Protein AF-A0A936GBT4-F1 (afdb_monomer)

pLDDT: mean 72.71, std 22.61, range [39.03, 97.56]

Radius of gyration: 13.4 Å; Cα contacts (8 Å, |Δi|>4): 61; chains: 1; bounding box: 29×29×30 Å

Nearest PDB structures (foldseek):
  6bi4-assembly2_B  TM=7.408E-01  e=8.130E-03  Bacillus anthracis str. Ames
  7tav-assembly1_A  TM=6.413E-01  e=2.214E+00  Listeria monocytogenes
  5fhk-assembly1_B  TM=5.157E-01  e=1.803E+00  Vibrio vulnificus
  8bfy-assembly1_A  TM=3.868E-01  e=6.466E-01  Streptomyces scabiei
  5f7v-assembly1_A  TM=4.793E-01  e=2.538E+00  Listeria monocytogenes EGD-e

Secondary structure (DSSP, 8-state):
--EEEEESTTSHHHHHHHHHHHHH-TT-EEEEE----SSSSS-HHHHHHHTS--THHHHHHHHTT--

Structure (mmCIF, N/CA/C/O backbone):
data_AF-A0A936GBT4-F1
#
_entry.id   AF-A0A936GBT4-F1
#
loop_
_atom_site.group_PDB
_atom_site.id
_atom_site.type_symbol
_atom_site.label_atom_id
_atom_site.label_alt_id
_atom_site.label_comp_id
_atom_site.label_asym_id
_atom_site.label_entity_id
_atom_site.label_seq_id
_atom_site.pdbx_PDB_ins_code
_atom_site.Cartn_x
_atom_site.Cartn_y
_atom_site.Cartn_z
_atom_site.occupancy
_atom_site.B_iso_or_equiv
_atom_site.auth_seq_id
_atom_site.auth_comp_id
_atom_site.auth_asym_id
_atom_site.auth_atom_id
_atom_site.pdbx_PDB_model_num
ATOM 1 N N . MET A 1 1 ? -13.332 -10.535 10.438 1.00 78.31 1 MET A N 1
ATOM 2 C CA . MET A 1 1 ? -12.130 -9.897 9.859 1.00 78.31 1 MET A CA 1
ATOM 3 C C . MET A 1 1 ? -12.093 -10.221 8.381 1.00 78.31 1 MET A C 1
ATOM 5 O O . MET A 1 1 ? -12.269 -11.385 8.040 1.00 78.31 1 MET A O 1
ATOM 9 N N . LYS A 1 2 ? -11.945 -9.210 7.524 1.00 90.81 2 LYS A N 1
ATOM 10 C CA . LYS A 1 2 ? -11.930 -9.374 6.068 1.00 90.81 2 LYS A CA 1
ATOM 11 C C . LYS A 1 2 ? -10.487 -9.311 5.572 1.00 90.81 2 LYS A C 1
ATOM 13 O O . LYS A 1 2 ? -9.747 -8.416 5.973 1.00 90.81 2 LYS A O 1
ATOM 18 N N . ASN A 1 3 ? -10.107 -10.256 4.717 1.00 96.25 3 ASN A N 1
ATOM 19 C CA . ASN A 1 3 ? -8.780 -10.313 4.108 1.00 96.25 3 ASN A CA 1
ATOM 20 C C . ASN A 1 3 ? -8.904 -9.929 2.632 1.00 96.25 3 ASN A C 1
ATOM 22 O O . ASN A 1 3 ? -9.724 -10.504 1.916 1.00 96.25 3 ASN A O 1
ATOM 26 N N . VAL A 1 4 ? -8.111 -8.956 2.186 1.00 96.62 4 VAL A N 1
ATOM 27 C CA . VAL A 1 4 ? -8.131 -8.437 0.815 1.00 96.62 4 VAL A CA 1
ATOM 28 C C . VAL A 1 4 ? -6.739 -8.556 0.214 1.00 96.62 4 VAL A C 1
ATOM 30 O O . VAL A 1 4 ? -5.771 -8.036 0.762 1.00 96.62 4 V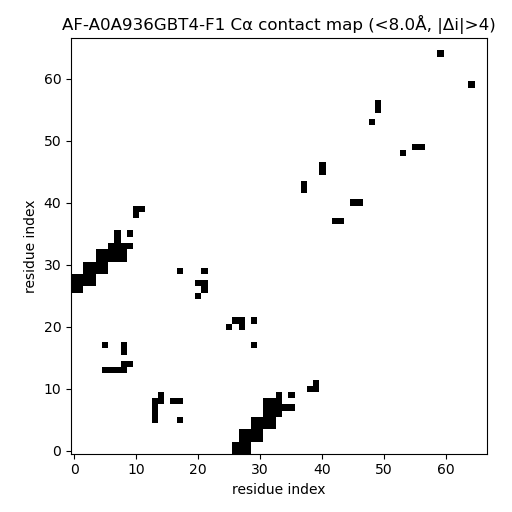AL A O 1
ATOM 33 N N . MET A 1 5 ? -6.646 -9.221 -0.933 1.00 97.25 5 MET A N 1
ATOM 34 C CA . MET A 1 5 ? -5.424 -9.268 -1.725 1.00 97.25 5 MET A CA 1
ATOM 35 C C . MET A 1 5 ? -5.492 -8.204 -2.818 1.00 97.25 5 MET A C 1
ATOM 37 O O . MET A 1 5 ? -6.456 -8.157 -3.581 1.00 97.25 5 MET A O 1
ATOM 41 N N . VAL A 1 6 ? -4.477 -7.350 -2.888 1.00 94.38 6 VAL A N 1
ATOM 42 C CA . VAL A 1 6 ? -4.360 -6.306 -3.907 1.00 94.38 6 VAL A CA 1
ATOM 43 C C . VAL A 1 6 ? -3.173 -6.635 -4.789 1.00 94.38 6 VAL A C 1
ATOM 45 O O . VAL A 1 6 ? -2.057 -6.755 -4.297 1.00 94.38 6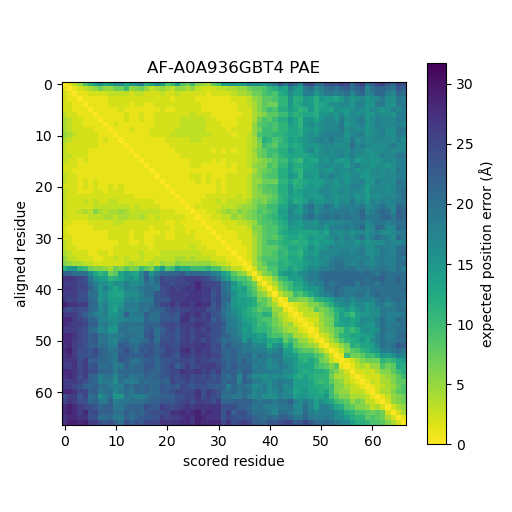 VAL A O 1
ATOM 48 N N . THR A 1 7 ? -3.408 -6.772 -6.090 1.00 95.62 7 THR A N 1
ATOM 49 C CA . THR A 1 7 ? -2.339 -6.913 -7.080 1.00 95.62 7 THR A CA 1
ATOM 50 C C . THR A 1 7 ? -1.974 -5.551 -7.657 1.00 95.62 7 THR A C 1
ATOM 52 O O . THR A 1 7 ? -2.874 -4.771 -7.970 1.00 95.62 7 THR A O 1
ATOM 55 N N . GLY A 1 8 ? -0.686 -5.258 -7.845 1.00 89.44 8 GLY A N 1
ATOM 56 C CA . GLY A 1 8 ? -0.271 -3.961 -8.401 1.00 89.44 8 GLY A CA 1
ATOM 57 C C . GLY A 1 8 ? -0.427 -2.790 -7.413 1.00 89.44 8 GLY A C 1
ATOM 58 O O . GLY A 1 8 ? -0.615 -1.641 -7.824 1.00 89.44 8 GLY A O 1
ATOM 59 N N . GLY A 1 9 ? -0.417 -3.070 -6.103 1.00 92.81 9 GLY A N 1
ATOM 60 C CA . GLY A 1 9 ? -0.636 -2.084 -5.044 1.00 92.81 9 GLY A CA 1
ATOM 61 C C . GLY A 1 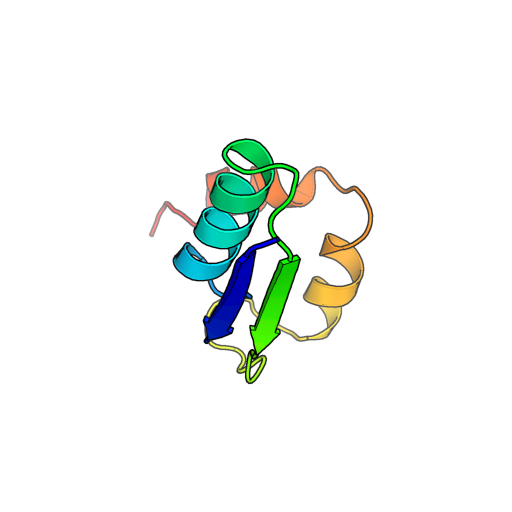9 ? 0.484 -1.056 -4.859 1.00 92.81 9 GLY A C 1
ATOM 62 O O . GLY A 1 9 ? 0.296 -0.097 -4.118 1.00 92.81 9 GLY A O 1
ATOM 63 N N . ALA A 1 10 ? 1.635 -1.214 -5.514 1.00 89.56 10 ALA A N 1
ATOM 64 C CA . ALA A 1 10 ? 2.696 -0.206 -5.563 1.00 89.56 10 ALA A CA 1
ATOM 65 C C . ALA A 1 10 ? 2.516 0.796 -6.721 1.00 89.56 10 ALA A C 1
ATOM 67 O O . ALA A 1 10 ? 3.201 1.817 -6.757 1.00 89.56 10 ALA A O 1
ATOM 68 N N . GLY A 1 11 ? 1.589 0.545 -7.654 1.00 85.62 11 GLY A N 1
ATOM 69 C CA . GLY A 1 11 ? 1.233 1.493 -8.714 1.00 85.62 11 GLY A CA 1
ATOM 70 C C . GLY A 1 11 ? 0.391 2.675 -8.213 1.00 85.62 11 GLY A C 1
ATOM 71 O O . GLY A 1 11 ? -0.112 2.674 -7.086 1.00 85.62 11 GLY A O 1
ATOM 72 N N . PHE A 1 12 ? 0.176 3.686 -9.064 1.00 86.25 12 PHE A N 1
ATOM 73 C CA . PHE A 1 12 ? -0.592 4.890 -8.709 1.00 86.25 12 PHE A CA 1
ATOM 74 C C . PHE A 1 12 ? -1.996 4.595 -8.153 1.00 86.25 12 PHE A C 1
ATOM 76 O O . PHE A 1 12 ? -2.359 5.086 -7.084 1.00 86.25 12 PHE A O 1
ATOM 83 N N . ILE A 1 13 ? -2.783 3.769 -8.848 1.00 92.31 13 ILE A N 1
ATOM 84 C CA . ILE A 1 13 ? -4.154 3.442 -8.423 1.00 92.31 13 ILE A CA 1
ATOM 85 C C . ILE A 1 13 ? -4.130 2.491 -7.225 1.00 92.31 13 ILE A C 1
ATOM 87 O O . ILE A 1 13 ? -4.828 2.722 -6.239 1.00 92.31 13 ILE A O 1
ATOM 91 N N . GLY A 1 14 ? -3.302 1.447 -7.295 1.00 92.12 14 GLY A N 1
ATOM 92 C CA . GLY A 1 14 ? -3.228 0.415 -6.265 1.00 92.12 14 GLY A CA 1
ATOM 93 C C . GLY A 1 14 ? -2.824 0.969 -4.897 1.00 92.12 14 GLY A C 1
ATOM 94 O O . GLY A 1 14 ? -3.461 0.650 -3.894 1.00 92.12 14 GLY A O 1
ATOM 95 N N . SER A 1 15 ? -1.843 1.872 -4.857 1.00 89.56 15 SER A N 1
ATOM 96 C CA . SER A 1 15 ? -1.381 2.491 -3.608 1.00 89.56 15 SER A CA 1
ATOM 97 C C . SER A 1 15 ? -2.465 3.357 -2.964 1.00 89.56 15 SER A C 1
ATOM 99 O O . SER A 1 15 ? -2.746 3.220 -1.772 1.00 89.56 15 SER A O 1
ATOM 101 N N . ASN A 1 16 ? -3.147 4.195 -3.751 1.00 94.81 16 ASN A N 1
ATOM 102 C CA . ASN A 1 16 ? -4.256 5.013 -3.255 1.00 94.81 16 ASN A CA 1
ATOM 103 C C . ASN A 1 16 ? -5.441 4.159 -2.792 1.00 94.81 16 ASN A C 1
ATOM 105 O O . ASN A 1 16 ? -6.041 4.461 -1.761 1.00 94.81 16 ASN A O 1
ATOM 109 N N . PHE A 1 17 ? -5.753 3.080 -3.512 1.00 96.31 17 PHE A N 1
ATOM 110 C CA . PHE A 1 17 ? -6.802 2.143 -3.123 1.00 96.31 17 PHE A CA 1
ATOM 111 C C . PHE A 1 17 ? -6.508 1.498 -1.764 1.00 96.31 17 PHE A C 1
ATOM 113 O O . PHE A 1 17 ? -7.371 1.521 -0.889 1.00 96.31 17 PHE A O 1
ATOM 120 N N . ILE A 1 18 ? -5.283 1.004 -1.544 1.00 95.62 18 ILE A N 1
ATOM 121 C CA . ILE A 1 18 ? -4.869 0.426 -0.254 1.00 95.62 18 ILE A CA 1
ATOM 122 C C . ILE A 1 18 ? -5.000 1.463 0.866 1.00 95.62 18 ILE A C 1
ATOM 124 O O . ILE A 1 18 ? -5.588 1.177 1.909 1.00 95.62 18 ILE A O 1
ATOM 128 N N . HIS A 1 19 ? -4.512 2.688 0.650 1.00 94.62 19 HIS A N 1
ATOM 129 C CA . HIS A 1 19 ? -4.626 3.760 1.641 1.00 94.62 19 HIS A CA 1
ATOM 130 C C . HIS A 1 19 ? -6.076 4.136 1.954 1.00 94.62 19 HIS A C 1
ATOM 132 O O . HIS A 1 19 ? -6.400 4.413 3.108 1.00 94.62 19 HIS A O 1
ATOM 138 N N . HIS A 1 20 ? -6.942 4.177 0.944 1.00 96.94 20 HIS A N 1
ATOM 139 C CA . HIS A 1 20 ? -8.363 4.440 1.131 1.00 96.94 20 HIS A CA 1
ATOM 140 C C . HIS A 1 20 ? -9.036 3.309 1.918 1.00 96.94 20 HIS A C 1
ATOM 142 O O . HIS A 1 20 ? -9.723 3.573 2.902 1.00 96.94 20 HIS A O 1
ATOM 148 N N . LEU A 1 21 ? -8.777 2.056 1.541 1.00 96.19 21 LEU A N 1
ATOM 149 C CA . LEU A 1 21 ? -9.364 0.874 2.167 1.00 96.19 21 LEU A CA 1
ATOM 150 C C . LEU A 1 21 ? -8.989 0.763 3.652 1.00 96.19 21 LEU A C 1
ATOM 152 O O . LEU A 1 21 ? -9.868 0.567 4.483 1.00 96.19 21 LEU A O 1
ATOM 156 N N . LEU A 1 22 ? -7.717 0.985 4.000 1.00 95.44 22 LEU A N 1
ATOM 157 C CA . LEU A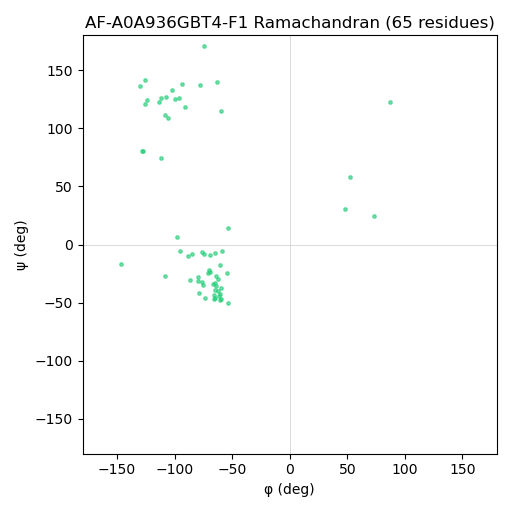 1 22 ? -7.252 0.977 5.395 1.00 95.44 22 LEU A CA 1
ATOM 158 C C . LEU A 1 22 ? -7.878 2.093 6.249 1.00 95.44 22 LEU A C 1
ATOM 160 O O . LEU A 1 22 ? -7.993 1.943 7.463 1.00 95.44 22 LEU A O 1
ATOM 164 N N . LYS A 1 23 ? -8.282 3.217 5.638 1.00 96.50 23 LYS A N 1
ATOM 165 C CA . LYS A 1 23 ? 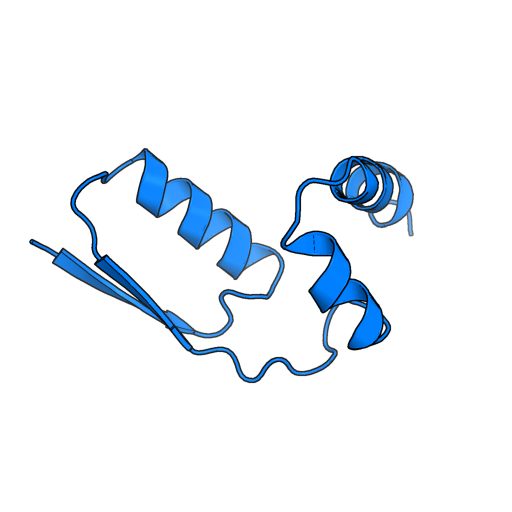-8.987 4.305 6.339 1.00 96.50 23 LYS A CA 1
ATOM 166 C C . LYS A 1 23 ? -10.464 3.993 6.558 1.00 96.50 23 LYS A C 1
ATOM 168 O O . LYS A 1 23 ? -11.001 4.324 7.608 1.00 96.50 23 LYS A O 1
ATOM 173 N N . VAL A 1 24 ? -11.119 3.424 5.549 1.00 97.56 24 VAL A N 1
ATOM 174 C CA . VAL A 1 24 ? -12.567 3.168 5.560 1.00 97.56 24 VAL A CA 1
ATOM 175 C C . VAL A 1 24 ? -12.912 1.910 6.355 1.00 97.56 24 VAL A C 1
ATOM 177 O O . VAL A 1 24 ? -13.964 1.859 6.985 1.00 97.56 24 VAL A O 1
ATOM 180 N N . GLU A 1 25 ? -12.025 0.916 6.374 1.00 96.25 25 GLU A N 1
ATOM 181 C CA . GLU A 1 25 ? -12.238 -0.353 7.069 1.00 96.25 25 GLU A CA 1
ATOM 182 C C . GLU A 1 25 ? -11.037 -0.674 7.986 1.00 96.25 25 GLU A C 1
ATOM 184 O O . GLU A 1 25 ? -10.188 -1.485 7.630 1.00 96.25 25 GLU A O 1
ATOM 189 N N . PRO A 1 26 ? -10.938 -0.083 9.195 1.00 92.75 26 PRO A N 1
ATOM 190 C CA . PRO A 1 26 ? -9.758 -0.215 10.066 1.00 92.75 26 PRO A CA 1
ATOM 191 C C . PRO A 1 26 ? -9.412 -1.647 10.513 1.00 92.75 26 PRO A C 1
ATOM 193 O O . PRO A 1 26 ? -8.308 -1.897 10.986 1.00 92.75 26 PRO A O 1
ATOM 196 N N . GLY A 1 27 ? -10.359 -2.584 10.398 1.00 94.19 27 GLY A N 1
ATOM 197 C CA . GLY A 1 27 ? -10.176 -4.001 10.733 1.00 94.19 27 GLY A CA 1
ATOM 198 C C . GLY A 1 27 ? -9.861 -4.904 9.535 1.00 94.19 27 GLY A C 1
ATOM 199 O O . GLY A 1 27 ? -9.875 -6.131 9.684 1.00 94.19 27 GLY A O 1
ATOM 200 N N . VAL A 1 28 ? -9.648 -4.330 8.347 1.00 96.75 28 VAL A N 1
ATOM 201 C CA . VAL A 1 28 ? -9.289 -5.080 7.139 1.00 96.75 28 VAL A CA 1
ATOM 202 C C . VAL A 1 28 ? -7.811 -5.458 7.171 1.00 96.75 28 VAL A C 1
ATOM 204 O O . VAL A 1 28 ? -6.951 -4.649 7.514 1.00 96.75 28 VAL A O 1
ATOM 207 N N . GLN A 1 29 ? -7.498 -6.689 6.780 1.00 97.12 29 GLN A N 1
ATOM 208 C CA . GLN A 1 29 ? -6.121 -7.092 6.513 1.00 97.12 29 GLN A CA 1
ATOM 209 C C . GLN A 1 29 ? -5.875 -7.051 5.012 1.00 97.12 29 GLN A C 1
ATOM 211 O O . GLN A 1 29 ? -6.603 -7.678 4.239 1.00 97.12 29 GLN A O 1
ATOM 216 N N . VAL A 1 30 ? -4.848 -6.312 4.600 1.00 96.31 30 VAL A N 1
ATOM 217 C CA . VAL A 1 30 ? -4.494 -6.141 3.190 1.00 96.31 30 VAL A CA 1
ATOM 218 C C . VAL A 1 30 ? -3.171 -6.834 2.905 1.00 96.31 30 VAL A C 1
ATOM 220 O O . VAL A 1 30 ? -2.163 -6.546 3.546 1.00 96.31 30 VAL A O 1
ATOM 223 N N . ILE A 1 31 ? -3.171 -7.714 1.909 1.00 96.94 31 ILE A N 1
ATOM 224 C CA . ILE A 1 31 ? -1.971 -8.349 1.366 1.00 96.94 31 ILE A CA 1
ATOM 225 C C . ILE A 1 31 ? -1.720 -7.737 -0.010 1.00 96.94 31 ILE A C 1
ATOM 227 O O . ILE A 1 31 ? -2.499 -7.948 -0.936 1.00 96.94 31 ILE A O 1
ATOM 231 N N . ASN A 1 32 ? -0.644 -6.964 -0.150 1.00 94.94 32 ASN A N 1
ATOM 232 C CA . ASN A 1 32 ? -0.244 -6.401 -1.437 1.00 94.94 32 ASN A CA 1
ATOM 233 C C . ASN A 1 32 ? 0.728 -7.351 -2.155 1.00 94.94 32 ASN A C 1
ATOM 235 O O . ASN A 1 32 ? 1.825 -7.590 -1.653 1.00 94.94 32 ASN A O 1
ATOM 239 N N . LEU A 1 33 ? 0.342 -7.853 -3.328 1.00 92.69 33 LEU A N 1
ATOM 240 C CA . LEU A 1 33 ? 1.213 -8.584 -4.242 1.00 92.69 33 LEU A CA 1
ATOM 241 C C . LEU A 1 33 ? 1.561 -7.684 -5.428 1.00 92.69 33 LEU A C 1
ATOM 243 O O . LEU A 1 33 ? 0.736 -7.422 -6.300 1.00 92.69 33 LEU A O 1
ATOM 247 N N . ASP A 1 34 ? 2.804 -7.232 -5.490 1.00 91.19 34 ASP A N 1
ATOM 248 C CA . ASP A 1 34 ? 3.269 -6.374 -6.570 1.00 91.19 34 ASP A CA 1
ATOM 249 C C . ASP A 1 34 ? 4.564 -6.929 -7.157 1.00 91.19 34 ASP A C 1
ATOM 251 O O . ASP A 1 34 ? 5.453 -7.363 -6.425 1.00 91.19 34 ASP A O 1
ATOM 255 N N . ALA A 1 35 ? 4.660 -6.927 -8.485 1.00 87.62 35 ALA A N 1
ATOM 256 C CA . ALA A 1 35 ? 5.855 -7.371 -9.194 1.00 87.62 35 ALA A CA 1
ATOM 257 C C . ALA A 1 35 ? 7.004 -6.348 -9.104 1.00 87.62 35 ALA A C 1
ATOM 259 O O . ALA A 1 35 ? 8.108 -6.629 -9.563 1.00 87.62 35 ALA A O 1
ATOM 260 N N . LEU A 1 36 ? 6.736 -5.155 -8.555 1.00 81.69 36 LEU A N 1
ATOM 261 C CA . LEU A 1 36 ? 7.644 -4.014 -8.432 1.00 81.69 36 LEU A CA 1
ATOM 262 C C . LEU A 1 36 ? 8.365 -3.705 -9.743 1.00 81.69 36 LEU A C 1
ATOM 264 O O . LEU A 1 36 ? 9.497 -3.218 -9.767 1.00 81.69 36 LEU A O 1
ATOM 268 N N . THR A 1 37 ? 7.697 -3.992 -10.860 1.00 74.31 37 THR A N 1
ATOM 269 C CA . THR A 1 37 ? 8.191 -3.614 -12.173 1.00 74.31 37 THR A CA 1
ATOM 270 C C . THR A 1 37 ? 8.240 -2.096 -12.225 1.00 74.31 37 THR A C 1
ATOM 272 O O . THR A 1 37 ? 7.323 -1.436 -11.739 1.00 74.31 37 THR A O 1
ATOM 275 N N . TYR A 1 38 ? 9.297 -1.565 -12.836 1.00 58.84 38 TYR A N 1
ATOM 276 C CA . TYR A 1 38 ? 9.673 -0.150 -13.001 1.00 58.84 38 TYR A CA 1
ATOM 277 C C . TYR A 1 38 ? 8.594 0.769 -13.629 1.00 58.84 38 TYR A C 1
ATOM 279 O O . TYR A 1 38 ? 8.877 1.871 -14.077 1.00 58.84 38 TYR A O 1
ATOM 287 N N . GLY A 1 39 ? 7.341 0.343 -13.717 1.00 56.91 39 GLY A N 1
ATOM 288 C CA . GLY A 1 39 ? 6.328 0.915 -14.587 1.00 56.91 39 GLY A CA 1
ATOM 289 C C . GLY A 1 39 ? 5.894 2.350 -14.294 1.00 56.91 39 GLY A C 1
ATOM 290 O O . GLY A 1 39 ? 5.152 2.869 -15.118 1.00 56.91 39 GLY A O 1
ATOM 291 N N . GLN A 1 40 ? 6.306 3.006 -13.195 1.00 53.97 40 GLN A N 1
ATOM 292 C CA . GLN A 1 40 ? 5.937 4.417 -12.939 1.00 53.97 40 GLN A CA 1
ATOM 293 C C . GLN A 1 40 ? 6.972 5.290 -12.208 1.00 53.97 40 GLN A C 1
ATOM 295 O O . GLN A 1 40 ? 6.873 6.513 -12.286 1.00 53.97 40 GLN A O 1
ATOM 300 N N . PHE A 1 41 ? 7.986 4.729 -11.543 1.00 49.03 41 PHE A N 1
ATOM 301 C CA . PHE A 1 41 ? 9.028 5.532 -10.897 1.00 49.03 41 PHE A CA 1
ATOM 302 C C . PHE A 1 41 ? 10.395 5.098 -11.377 1.00 49.03 41 PHE A C 1
ATOM 304 O O . PHE A 1 41 ? 10.791 3.937 -11.253 1.00 49.03 41 PHE A O 1
ATOM 311 N N . GLY A 1 42 ? 11.097 6.064 -11.956 1.00 51.38 42 GLY A N 1
ATOM 312 C CA . GLY A 1 42 ? 12.456 5.874 -12.381 1.00 51.38 42 GLY A CA 1
ATOM 313 C C . GLY A 1 42 ? 13.324 5.496 -11.187 1.00 51.38 42 GLY A C 1
ATOM 314 O O . GLY A 1 42 ? 13.544 6.313 -10.313 1.00 51.38 42 GLY A O 1
ATOM 315 N N . LYS A 1 43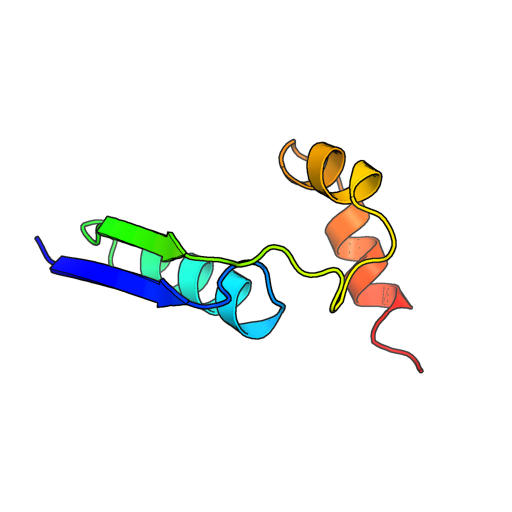 ? 13.855 4.277 -11.204 1.00 49.84 43 LYS A N 1
ATOM 316 C CA . LYS A 1 43 ? 14.946 3.744 -10.376 1.00 49.84 43 LYS A CA 1
ATOM 317 C C . LYS A 1 43 ? 14.539 3.140 -9.014 1.00 49.84 43 LYS A C 1
ATOM 319 O O . LYS A 1 43 ? 14.027 3.837 -8.141 1.00 49.84 43 LYS A O 1
ATOM 324 N N . PRO A 1 44 ? 14.882 1.854 -8.766 1.00 53.41 44 PRO A N 1
ATOM 325 C CA . PRO A 1 44 ? 14.635 1.160 -7.493 1.00 53.41 44 PRO A CA 1
ATOM 326 C C . PRO A 1 44 ? 15.203 1.863 -6.252 1.00 53.41 44 PRO A C 1
ATOM 328 O O . PRO A 1 44 ? 14.699 1.670 -5.148 1.00 53.41 44 PRO A O 1
ATOM 331 N N . GLN A 1 45 ? 16.245 2.687 -6.412 1.00 50.81 45 GLN A N 1
ATOM 332 C CA . GLN A 1 45 ? 16.875 3.395 -5.296 1.00 50.81 45 GLN A CA 1
ATOM 333 C C . GLN A 1 45 ? 15.976 4.492 -4.687 1.00 50.81 45 GLN A C 1
ATOM 335 O O . GLN A 1 45 ? 16.135 4.818 -3.511 1.00 50.81 45 GLN A O 1
ATOM 340 N N . GLU A 1 46 ? 15.006 5.029 -5.437 1.00 53.25 46 GLU A N 1
ATOM 341 C CA . GLU A 1 46 ? 14.093 6.080 -4.955 1.00 53.25 46 GLU A CA 1
ATOM 342 C C . GLU A 1 46 ? 12.949 5.514 -4.090 1.00 53.25 46 GLU A C 1
ATOM 344 O O . GLU A 1 46 ? 12.488 6.166 -3.151 1.00 53.25 46 GLU A O 1
ATOM 349 N N . MET A 1 47 ? 12.544 4.258 -4.323 1.00 50.19 47 MET A N 1
ATOM 350 C CA . MET A 1 47 ? 11.499 3.573 -3.545 1.00 50.19 47 MET A CA 1
ATOM 351 C C . MET A 1 47 ? 11.877 3.369 -2.073 1.00 50.19 47 MET A C 1
ATOM 353 O O . MET A 1 47 ? 11.019 3.475 -1.193 1.00 50.19 47 MET A O 1
ATOM 357 N N . PHE A 1 48 ? 13.156 3.106 -1.789 1.00 45.69 48 PHE A N 1
ATOM 358 C CA . PHE A 1 48 ? 13.642 2.893 -0.420 1.00 45.69 48 PHE A CA 1
ATOM 359 C C . PHE A 1 48 ? 13.629 4.186 0.413 1.00 45.69 48 PHE A C 1
ATOM 361 O O . PHE A 1 48 ? 13.588 4.139 1.642 1.00 45.69 48 PHE A O 1
ATOM 368 N N . GLN A 1 49 ? 13.638 5.348 -0.250 1.00 42.75 49 GLN A N 1
ATOM 369 C CA . GLN A 1 49 ? 13.557 6.652 0.409 1.00 42.75 49 GLN A CA 1
ATOM 370 C C . GLN A 1 49 ? 12.104 7.086 0.661 1.00 42.75 49 GLN A C 1
ATOM 372 O O . GLN A 1 49 ? 11.827 7.725 1.674 1.00 42.75 49 GLN A O 1
ATOM 377 N N . MET A 1 50 ? 11.150 6.687 -0.193 1.00 49.62 50 MET A N 1
ATOM 378 C CA . MET A 1 50 ? 9.737 7.086 -0.053 1.00 49.62 50 MET A CA 1
ATOM 379 C C . MET A 1 50 ? 9.010 6.426 1.122 1.00 49.62 50 MET A C 1
ATOM 381 O O . MET A 1 50 ? 8.051 6.989 1.644 1.00 49.62 50 MET A O 1
ATOM 385 N N . THR A 1 51 ? 9.465 5.261 1.584 1.00 46.31 51 THR A N 1
ATOM 386 C CA . THR A 1 51 ? 8.839 4.543 2.708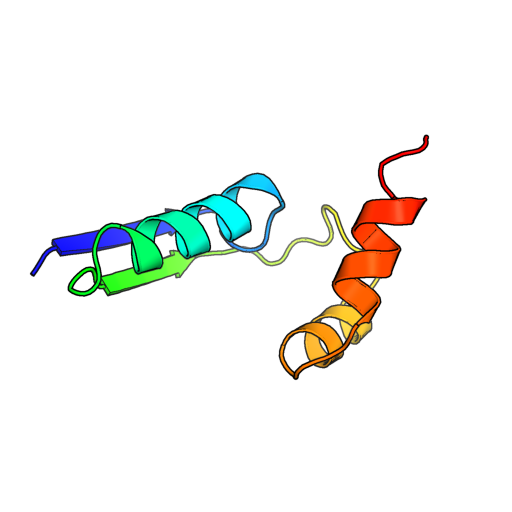 1.00 46.31 51 THR A CA 1
ATOM 387 C C . THR A 1 51 ? 9.157 5.154 4.076 1.00 46.31 51 THR A C 1
ATOM 389 O O . THR A 1 51 ? 8.574 4.748 5.080 1.00 46.31 51 THR A O 1
ATOM 392 N N . ARG A 1 52 ? 10.038 6.161 4.146 1.00 39.03 52 ARG A N 1
ATOM 393 C CA . ARG A 1 52 ? 10.403 6.848 5.391 1.00 39.03 52 ARG A CA 1
ATOM 394 C C . ARG A 1 52 ? 10.248 8.364 5.236 1.00 39.03 52 ARG A C 1
ATOM 396 O O . ARG A 1 52 ? 11.199 9.099 5.002 1.00 39.03 52 ARG A O 1
ATOM 403 N N . THR A 1 53 ? 9.003 8.822 5.372 1.00 45.12 53 THR A N 1
ATOM 404 C CA . THR A 1 53 ? 8.656 10.177 5.849 1.00 45.12 53 THR A CA 1
ATOM 405 C C . THR A 1 53 ? 9.322 11.362 5.131 1.00 45.12 53 THR A C 1
ATOM 407 O O . THR A 1 53 ? 9.971 12.175 5.788 1.00 45.12 53 THR A O 1
ATOM 410 N N . THR A 1 54 ? 9.158 11.531 3.813 1.00 42.12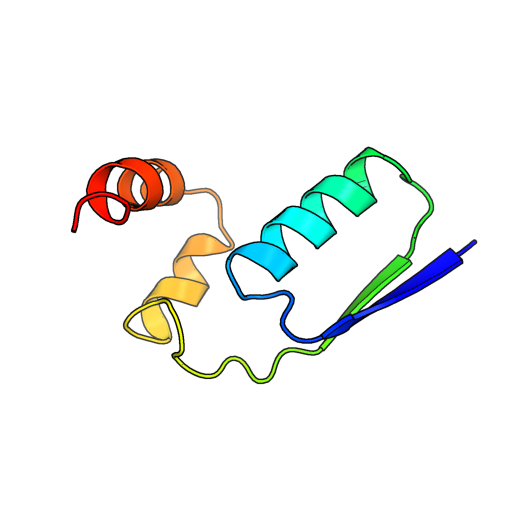 54 THR A N 1
ATOM 411 C CA . THR A 1 54 ? 9.704 12.723 3.125 1.00 42.12 54 THR A CA 1
ATOM 412 C C . THR A 1 54 ? 8.682 13.525 2.297 1.00 42.12 54 THR A C 1
ATOM 414 O O . THR A 1 54 ? 7.861 12.942 1.588 1.00 42.12 54 THR A O 1
ATOM 417 N N . PRO A 1 55 ? 8.768 14.878 2.296 1.00 45.72 55 PRO A N 1
ATOM 418 C CA . PRO A 1 55 ? 7.941 15.794 1.486 1.00 45.72 55 PRO A CA 1
ATOM 419 C C . PRO A 1 55 ? 8.017 15.597 -0.040 1.00 45.72 55 PRO A C 1
ATOM 421 O O . PRO A 1 55 ? 7.298 16.262 -0.788 1.00 45.72 55 PRO A O 1
ATOM 424 N N . LEU A 1 56 ? 8.890 14.706 -0.518 1.00 51.69 56 LEU A N 1
ATOM 425 C CA . LEU A 1 56 ? 9.144 14.447 -1.935 1.00 51.69 56 LEU A CA 1
ATOM 426 C C . LEU A 1 56 ? 7.914 13.913 -2.680 1.00 51.69 56 LEU A C 1
ATOM 428 O O . LEU A 1 56 ? 7.729 14.257 -3.847 1.00 51.69 56 LEU A O 1
ATOM 432 N N . PHE A 1 57 ? 7.014 13.192 -2.003 1.00 51.78 57 PHE A N 1
ATOM 433 C CA . PHE A 1 57 ? 5.754 12.734 -2.604 1.00 51.78 57 PHE A CA 1
ATOM 434 C C . PHE A 1 57 ? 4.888 13.906 -3.101 1.00 51.78 57 PHE A C 1
ATOM 436 O O . PHE A 1 57 ? 4.316 13.857 -4.190 1.00 51.78 57 PHE A O 1
ATOM 443 N N . ARG A 1 58 ? 4.867 15.025 -2.359 1.00 46.75 58 ARG A N 1
ATOM 444 C CA . ARG A 1 58 ? 4.132 16.236 -2.760 1.00 46.75 58 ARG A CA 1
ATOM 445 C C . ARG A 1 58 ? 4.739 16.884 -4.005 1.00 46.75 58 ARG A C 1
ATOM 447 O O . ARG A 1 58 ? 4.009 17.419 -4.833 1.00 46.75 58 ARG A O 1
ATOM 454 N N . ARG A 1 59 ? 6.064 16.811 -4.151 1.00 43.09 59 ARG A N 1
ATOM 455 C CA . ARG A 1 59 ? 6.797 17.376 -5.290 1.00 43.09 59 ARG A CA 1
ATOM 456 C C . ARG A 1 59 ? 6.623 16.527 -6.554 1.00 43.09 59 ARG A C 1
ATOM 458 O O . ARG A 1 59 ? 6.479 17.091 -7.634 1.00 43.09 59 ARG A O 1
ATOM 465 N N . TYR A 1 60 ? 6.535 15.203 -6.417 1.00 49.88 60 TYR A N 1
ATO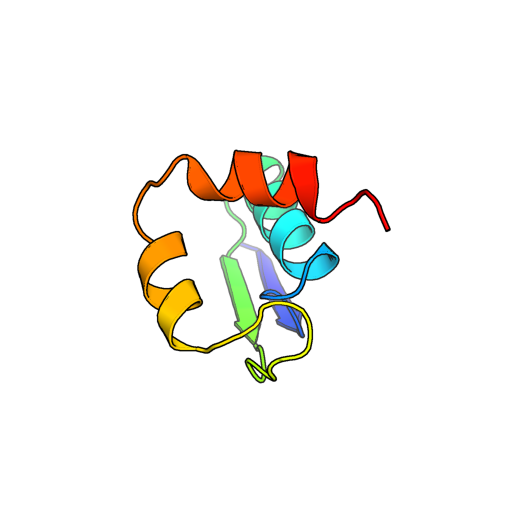M 466 C CA . TYR A 1 60 ? 6.211 14.311 -7.533 1.00 49.88 60 TYR A CA 1
ATOM 467 C C . TYR A 1 60 ? 4.783 14.534 -8.052 1.00 49.88 60 TYR A C 1
ATOM 469 O O . TYR A 1 60 ? 4.592 14.674 -9.254 1.00 49.88 60 TYR A O 1
ATOM 477 N N . LEU A 1 61 ? 3.788 14.693 -7.172 1.00 51.09 61 LEU A N 1
ATOM 478 C CA . LEU A 1 61 ? 2.422 15.037 -7.597 1.00 51.09 61 LEU A CA 1
ATOM 479 C C . LEU A 1 61 ? 2.328 16.429 -8.252 1.00 51.09 61 LEU A C 1
ATOM 481 O O . LEU A 1 61 ? 1.529 16.625 -9.163 1.00 51.09 61 LEU A O 1
ATOM 485 N N . GLN A 1 62 ? 3.145 17.397 -7.821 1.00 46.94 62 GLN A N 1
ATOM 486 C CA . GLN A 1 62 ? 3.147 18.752 -8.392 1.00 46.94 62 GLN A CA 1
ATOM 487 C C . GLN A 1 62 ? 3.844 18.853 -9.757 1.00 46.94 62 GLN A C 1
ATOM 489 O O . GLN A 1 62 ? 3.430 19.671 -10.578 1.00 46.94 62 GLN A O 1
ATOM 494 N N . HIS A 1 63 ? 4.878 18.047 -10.017 1.00 46.25 63 HIS A N 1
ATOM 495 C CA . HIS A 1 63 ? 5.655 18.123 -11.261 1.00 46.25 63 HIS A CA 1
ATOM 496 C C . HIS A 1 63 ? 5.417 16.956 -12.234 1.00 46.25 63 HIS A C 1
ATOM 498 O O . HIS A 1 63 ? 5.547 17.158 -13.434 1.00 46.25 63 HIS A O 1
ATOM 504 N N . GLY A 1 64 ? 5.029 15.771 -11.757 1.00 46.34 64 GLY A N 1
ATOM 505 C CA . GLY A 1 64 ? 4.822 14.564 -12.571 1.00 46.34 64 GLY A CA 1
ATOM 506 C C . GLY A 1 64 ? 3.444 14.448 -13.232 1.00 46.34 64 GLY A C 1
ATOM 507 O O . GLY A 1 64 ? 3.246 13.568 -14.057 1.00 46.34 64 GLY A O 1
ATOM 508 N N . ILE A 1 65 ? 2.493 15.334 -12.904 1.00 51.41 65 ILE A N 1
ATOM 509 C CA . ILE A 1 65 ? 1.161 15.399 -13.547 1.00 51.41 65 ILE A CA 1
ATOM 510 C C . ILE A 1 65 ? 1.135 16.434 -14.696 1.00 51.41 65 ILE A C 1
ATOM 512 O O . ILE A 1 65 ? 0.159 16.537 -15.434 1.00 51.41 65 ILE A O 1
ATOM 516 N N . ARG A 1 66 ? 2.218 17.199 -14.905 1.00 39.38 66 ARG A N 1
ATOM 517 C CA . ARG A 1 66 ? 2.353 18.116 -16.049 1.00 39.38 66 ARG A CA 1
ATOM 518 C C . ARG A 1 66 ? 3.436 17.648 -17.019 1.00 39.38 66 ARG A C 1
ATOM 520 O O . ARG A 1 66 ? 4.496 18.266 -17.081 1.00 39.38 66 ARG A O 1
ATOM 527 N N . ARG A 1 67 ? 3.115 16.607 -17.786 1.00 39.56 67 ARG A N 1
ATOM 528 C CA . ARG A 1 67 ? 3.340 16.414 -19.235 1.00 39.56 67 ARG A CA 1
ATOM 529 C C . ARG A 1 67 ? 3.334 14.932 -19.568 1.00 39.56 67 ARG A C 1
ATOM 531 O O . ARG A 1 67 ? 4.028 14.179 -18.858 1.00 39.56 67 ARG A O 1
#

Mean predicted aligned error: 12.21 Å

Foldseek 3Di:
DAEEEFEQLVDPVNVVVVVVCCVVPVPYHYHYDYPPPCVQDPDPVVVVVVVPDDPVVVVCVVPVVPD

Solvent-accessible surface area (backbone atoms only — not comparable to full-atom values): 4288 Å² total; per-residue (Å²): 127,52,80,43,78,37,71,45,28,84,42,80,67,31,37,54,50,51,57,49,48,53,68,76,38,77,69,53,45,77,47,72,50,55,88,79,66,72,82,85,55,89,55,79,76,53,59,73,52,64,81,61,89,57,76,59,64,61,53,45,63,68,54,67,75,72,123

Sequence (67 aa):
MKNVMVTGGAGFIGSNFIHHLLKVEPGVQVINLDALTYGQFGKPQEMFQMTRTTPLFRRYLQHGIRR